Protein AF-A0A699WSE6-F1 (afdb_monomer)

Radius of gyration: 18.87 Å; Cα contacts (8 Å, |Δi|>4): 176; chains: 1; bounding box: 48×26×56 Å

Secondary structure (DSSP, 8-state):
--SEEEEEEEE-STT-EEEEEEEEPPPHHHHHHHHHHHHHHGGG--HHHHHHHHHHHHHHTPEETTTEES-HHHHHHHHHHHHTSHHHHHHHHHHHGGG---HHHHHHHHHHHHHHHHHHT--HHHHHHHH--

pLDDT: mean 89.74, std 9.39, range [42.44, 98.31]

Sequence (133 aa):
MPVVEVVETVDYGHGNTRTYTSYLYLQEANVAVAKGLVWTVAPLADDEVRHHLAELAVKCYRKIPGQGPIAVALGNACLLALSQNGLPGVAALARVRPKIKQTNTQELIAGYITSASQALGVNPAEIEDMAMP

Structure (mmCIF, N/CA/C/O backbone):
data_AF-A0A699WSE6-F1
#
_entry.id   AF-A0A699WSE6-F1
#
loop_
_atom_site.group_PDB
_atom_site.id
_atom_site.type_symbol
_atom_site.label_atom_id
_atom_site.label_alt_id
_atom_site.label_comp_id
_atom_site.label_asym_id
_atom_site.label_entity_id
_atom_site.label_seq_id
_atom_site.pdbx_PDB_ins_code
_atom_site.Cartn_x
_atom_site.Cartn_y
_atom_site.Cartn_z
_atom_site.occupancy
_atom_site.B_iso_or_equiv
_atom_site.auth_seq_id
_atom_site.auth_comp_id
_atom_site.auth_asym_id
_atom_site.auth_atom_id
_atom_site.pdbx_PDB_model_num
ATOM 1 N N . MET A 1 1 ? 12.774 -2.835 -11.619 1.00 42.44 1 MET A N 1
ATOM 2 C CA . MET A 1 1 ? 12.421 -4.157 -12.140 1.00 42.44 1 MET A CA 1
ATOM 3 C C . MET A 1 1 ? 10.950 -4.179 -12.564 1.00 42.44 1 MET A C 1
ATOM 5 O O . MET A 1 1 ? 10.100 -3.868 -11.732 1.00 42.44 1 MET A O 1
ATOM 9 N N . PRO A 1 2 ? 10.660 -4.519 -13.826 1.00 50.09 2 PRO A N 1
ATOM 10 C CA . PRO A 1 2 ? 9.401 -5.160 -14.246 1.00 50.09 2 PRO A CA 1
ATOM 11 C C . PRO A 1 2 ? 9.171 -6.427 -13.391 1.00 50.09 2 PRO A C 1
ATOM 13 O O . PRO A 1 2 ? 10.033 -6.771 -12.584 1.00 50.09 2 PRO A O 1
ATOM 16 N N . VAL A 1 3 ? 8.049 -7.143 -13.513 1.00 64.06 3 VAL A N 1
ATOM 17 C CA . VAL A 1 3 ? 7.878 -8.389 -12.728 1.00 64.06 3 VAL A CA 1
ATOM 18 C C . VAL A 1 3 ? 9.052 -9.346 -12.986 1.00 64.06 3 VAL A C 1
ATOM 20 O O . VAL A 1 3 ? 9.530 -9.984 -12.051 1.00 64.06 3 VAL A O 1
ATOM 23 N N . VAL A 1 4 ? 9.578 -9.351 -14.219 1.00 74.69 4 VAL A N 1
ATOM 24 C CA . VAL A 1 4 ? 10.805 -10.059 -14.611 1.00 74.69 4 VAL A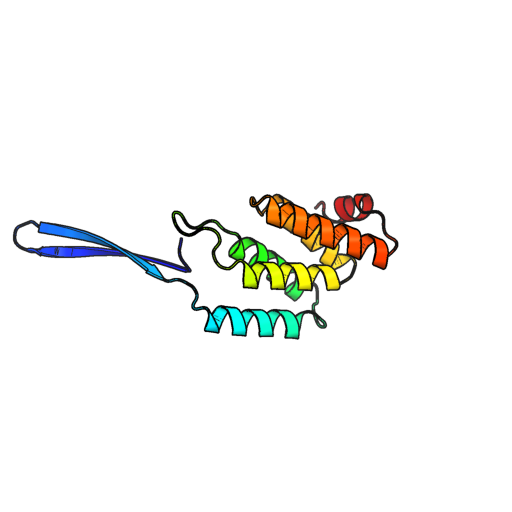 CA 1
ATOM 25 C C . VAL A 1 4 ? 11.622 -9.198 -15.579 1.00 74.69 4 VAL A C 1
ATOM 27 O O . VAL A 1 4 ? 11.086 -8.728 -16.585 1.00 74.69 4 VAL A O 1
ATOM 30 N N . GLU A 1 5 ? 12.896 -8.962 -15.254 1.00 78.88 5 GLU A N 1
ATOM 31 C CA . GLU A 1 5 ? 13.891 -8.316 -16.123 1.00 78.88 5 GLU A CA 1
ATOM 32 C C . GLU A 1 5 ? 14.811 -9.403 -16.664 1.00 78.88 5 GLU A C 1
ATOM 34 O O . GLU A 1 5 ? 15.437 -10.112 -15.875 1.00 78.88 5 GLU A O 1
ATOM 39 N N . VAL A 1 6 ? 14.868 -9.559 -17.986 1.00 81.88 6 VAL A N 1
ATOM 40 C CA . VAL A 1 6 ? 15.726 -10.562 -18.627 1.00 81.88 6 VAL A CA 1
ATOM 41 C C . VAL A 1 6 ? 16.726 -9.839 -19.513 1.00 81.88 6 VAL A C 1
ATOM 43 O O . VAL A 1 6 ? 16.339 -9.065 -20.393 1.00 81.88 6 VAL A O 1
ATOM 46 N N . VAL A 1 7 ? 18.008 -10.081 -19.246 1.00 84.50 7 VAL A N 1
ATOM 47 C CA . VAL A 1 7 ? 19.125 -9.573 -20.040 1.00 84.50 7 VAL A CA 1
ATOM 48 C C . VAL A 1 7 ? 19.658 -10.726 -20.875 1.00 84.50 7 VAL A C 1
ATOM 50 O O . VAL A 1 7 ? 20.144 -11.713 -20.328 1.00 84.50 7 VAL A O 1
ATOM 53 N N . GLU A 1 8 ? 19.570 -10.595 -22.193 1.00 86.12 8 GLU A N 1
ATOM 54 C CA . GLU A 1 8 ? 20.065 -11.590 -23.140 1.00 86.12 8 GLU A CA 1
ATOM 55 C C . GLU A 1 8 ? 21.138 -10.960 -24.024 1.00 86.12 8 GLU A C 1
ATOM 57 O O . GLU A 1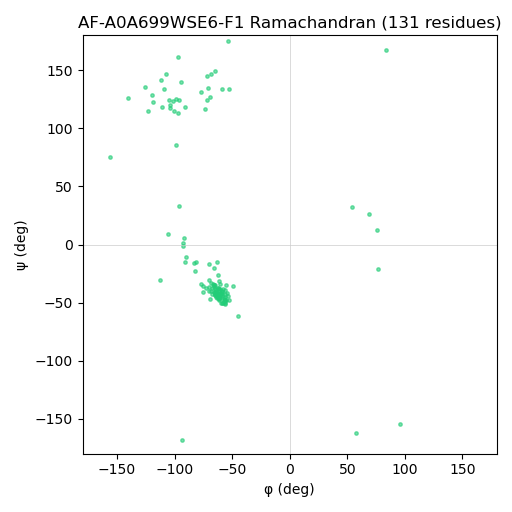 8 ? 20.931 -9.903 -24.624 1.00 86.12 8 GLU A O 1
ATOM 62 N N . THR A 1 9 ? 22.296 -11.611 -24.114 1.00 86.62 9 THR A N 1
ATOM 63 C CA . THR A 1 9 ? 23.346 -11.231 -25.062 1.00 86.62 9 THR A CA 1
ATOM 64 C C . THR A 1 9 ? 23.279 -12.178 -26.246 1.00 86.62 9 THR A C 1
ATOM 66 O O . THR A 1 9 ? 23.518 -13.374 -26.098 1.00 86.62 9 THR A O 1
ATOM 69 N N . VAL A 1 10 ? 22.956 -11.638 -27.417 1.00 84.56 10 VAL A N 1
ATOM 70 C CA . VAL A 1 10 ? 22.892 -12.392 -28.670 1.00 84.56 10 VAL A CA 1
ATOM 71 C C . VAL A 1 10 ? 24.161 -12.108 -29.470 1.00 84.56 10 VAL A C 1
ATOM 73 O O . VAL A 1 10 ? 24.476 -10.947 -29.745 1.00 84.56 10 VAL A O 1
ATOM 76 N N . ASP A 1 11 ? 24.898 -13.162 -29.820 1.00 84.12 11 ASP A N 1
ATOM 77 C CA . ASP A 1 11 ? 26.045 -13.101 -30.729 1.00 84.12 11 ASP A CA 1
ATOM 78 C C . ASP A 1 11 ? 25.569 -13.343 -32.165 1.00 84.12 11 ASP A C 1
ATOM 80 O O . ASP A 1 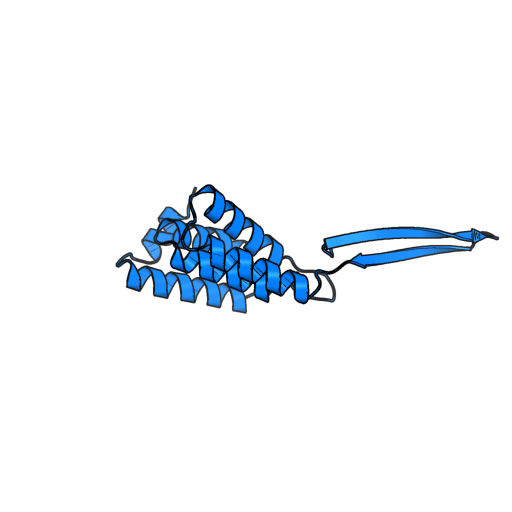11 ? 25.025 -14.402 -32.481 1.00 84.12 11 ASP A O 1
ATOM 84 N N . TYR A 1 12 ? 25.755 -12.348 -33.031 1.00 83.62 12 TYR A N 1
ATOM 85 C CA . TYR A 1 12 ? 25.397 -12.432 -34.447 1.00 83.62 12 TYR A CA 1
ATOM 86 C C . TYR A 1 12 ? 26.561 -12.922 -35.327 1.00 83.62 12 TYR A C 1
ATOM 88 O O . TYR A 1 12 ? 26.436 -12.942 -36.552 1.00 83.62 12 TYR A O 1
ATOM 96 N N . GLY A 1 13 ? 27.687 -13.322 -34.729 1.00 72.94 13 GLY A N 1
ATOM 97 C CA . GLY A 1 13 ? 28.917 -13.678 -35.426 1.00 72.94 13 GLY A CA 1
ATOM 98 C C . GLY A 1 13 ? 29.777 -12.458 -35.775 1.00 72.94 13 GLY A C 1
ATOM 99 O O . GLY A 1 13 ? 29.360 -11.304 -35.666 1.00 72.94 13 GLY A O 1
ATOM 100 N N . HIS A 1 14 ? 31.028 -12.713 -36.177 1.00 76.38 14 HIS A N 1
ATOM 101 C CA . HIS A 1 14 ? 32.027 -11.684 -36.520 1.00 76.38 14 HIS A CA 1
ATOM 102 C C . HIS A 1 14 ? 32.278 -10.627 -35.423 1.00 76.38 14 HIS A C 1
ATOM 104 O O . HIS A 1 14 ? 32.583 -9.475 -35.722 1.00 76.38 14 HIS A O 1
ATOM 110 N N . GLY A 1 15 ? 32.166 -11.015 -34.148 1.00 78.25 15 GLY A N 1
ATOM 111 C CA . GLY A 1 15 ? 32.412 -10.128 -33.004 1.00 78.25 15 GLY A CA 1
ATOM 112 C C . GLY A 1 15 ? 31.291 -9.120 -32.736 1.00 78.25 15 GLY A C 1
ATOM 113 O O . GLY A 1 15 ? 31.486 -8.188 -31.960 1.00 78.25 15 GLY A O 1
ATOM 114 N N . ASN A 1 16 ? 30.127 -9.288 -33.369 1.00 76.44 16 ASN A N 1
ATOM 115 C CA . ASN A 1 16 ? 29.001 -8.378 -33.234 1.00 76.44 16 ASN A CA 1
ATOM 116 C C . ASN A 1 16 ? 27.992 -8.942 -32.222 1.00 76.44 16 ASN A C 1
ATOM 118 O O . ASN A 1 16 ? 27.032 -9.626 -32.580 1.00 76.44 16 ASN A O 1
ATOM 122 N N . THR A 1 17 ? 28.225 -8.671 -30.939 1.00 85.06 17 THR A N 1
ATOM 123 C CA . THR A 1 17 ? 27.300 -9.021 -29.857 1.00 85.06 17 THR A CA 1
ATOM 124 C C . THR A 1 17 ? 26.381 -7.843 -29.545 1.00 85.06 17 THR A C 1
ATOM 126 O O . THR A 1 17 ? 26.803 -6.685 -29.532 1.00 85.06 17 THR A O 1
ATOM 129 N N . ARG A 1 18 ? 25.097 -8.114 -29.291 1.00 85.31 18 ARG A N 1
ATOM 130 C CA . ARG A 1 18 ? 24.158 -7.108 -28.774 1.00 85.31 18 ARG A CA 1
ATOM 131 C C . ARG A 1 18 ? 23.499 -7.611 -27.505 1.00 85.31 18 ARG A C 1
ATOM 133 O O . ARG A 1 18 ? 23.047 -8.751 -27.444 1.00 85.31 18 ARG A O 1
ATOM 140 N N . THR A 1 19 ? 23.420 -6.732 -26.516 1.00 86.44 19 THR A N 1
ATOM 141 C CA . THR A 1 19 ? 22.690 -6.979 -25.275 1.00 86.44 19 THR A CA 1
ATOM 142 C C . THR A 1 19 ? 21.296 -6.379 -25.387 1.00 86.44 19 THR A C 1
ATOM 144 O O . THR A 1 19 ? 21.146 -5.186 -25.654 1.00 86.44 19 THR A O 1
ATOM 147 N N . TYR A 1 20 ? 20.284 -7.211 -25.177 1.00 83.69 20 TYR A N 1
ATOM 148 C CA . TYR A 1 20 ? 18.884 -6.823 -25.124 1.00 83.69 20 TYR A CA 1
ATOM 149 C C . TYR A 1 20 ? 18.385 -6.936 -23.687 1.00 83.69 20 TYR A C 1
ATOM 151 O O . TYR A 1 20 ? 18.614 -7.945 -23.022 1.00 83.69 20 TYR A O 1
ATOM 159 N N . THR A 1 21 ? 17.667 -5.912 -23.227 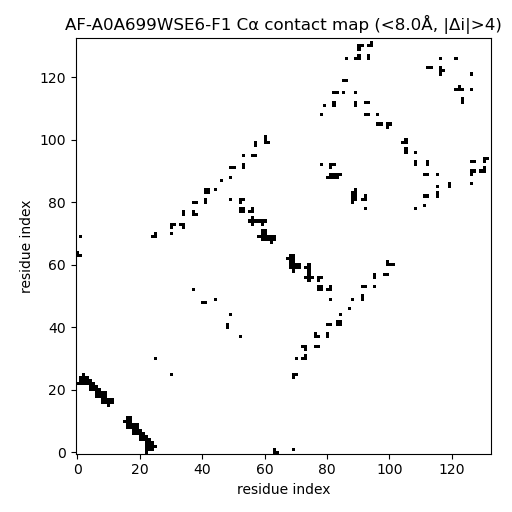1.00 80.56 21 THR A N 1
ATOM 160 C CA . THR A 1 21 ? 16.947 -5.953 -21.951 1.00 80.56 21 THR A CA 1
ATOM 161 C C . THR A 1 21 ? 15.457 -5.961 -22.240 1.00 80.56 21 THR A C 1
ATOM 163 O O . THR A 1 21 ? 14.933 -5.020 -22.841 1.00 80.56 21 THR A O 1
ATOM 166 N N . SER A 1 22 ? 14.772 -7.023 -21.823 1.00 81.12 22 SER A N 1
ATOM 167 C CA . SER A 1 22 ? 13.322 -7.148 -21.953 1.00 81.12 22 SER A CA 1
ATOM 168 C C . SER A 1 22 ? 12.630 -6.994 -20.599 1.00 81.12 22 SER A C 1
ATOM 170 O O . SER A 1 22 ? 13.167 -7.353 -19.546 1.00 81.12 22 SER A O 1
ATOM 172 N N . TYR A 1 23 ? 11.424 -6.423 -20.638 1.00 78.50 23 TYR A N 1
ATOM 173 C CA . TYR A 1 23 ? 10.647 -6.063 -19.460 1.00 78.50 23 TYR A CA 1
ATOM 174 C C . TYR A 1 23 ? 9.273 -6.740 -19.496 1.00 78.50 23 TYR A C 1
ATOM 176 O O . TYR A 1 23 ? 8.455 -6.415 -20.355 1.00 78.50 23 TYR A O 1
ATOM 184 N N . LEU A 1 24 ? 8.993 -7.651 -18.552 1.00 80.38 24 LEU A N 1
ATOM 185 C CA . LEU A 1 24 ? 7.675 -8.286 -18.426 1.00 80.38 24 LEU A CA 1
ATOM 186 C C . LEU A 1 24 ? 6.805 -7.589 -17.370 1.00 80.38 24 LEU A C 1
ATOM 188 O O . LEU A 1 24 ? 7.077 -7.650 -16.167 1.00 80.38 24 LEU A O 1
ATOM 192 N N . TYR A 1 25 ? 5.729 -6.947 -17.816 1.00 82.25 25 TYR A N 1
ATOM 193 C CA . TYR A 1 25 ? 4.793 -6.225 -16.951 1.00 82.25 25 TYR A CA 1
ATOM 194 C C . TYR A 1 25 ? 3.563 -7.060 -16.588 1.00 82.25 25 TYR A C 1
ATOM 196 O O . TYR A 1 25 ? 3.228 -8.039 -17.257 1.00 82.25 25 TYR A O 1
ATOM 204 N N . LEU A 1 26 ? 2.863 -6.647 -15.527 1.00 82.88 26 LEU A N 1
ATOM 205 C CA . LEU A 1 26 ? 1.575 -7.235 -15.176 1.00 82.88 26 LEU A CA 1
ATOM 206 C C . LEU A 1 26 ? 0.521 -6.784 -16.193 1.00 82.88 26 LEU A C 1
ATOM 208 O O . LEU A 1 26 ? 0.325 -5.588 -16.395 1.00 82.88 26 LEU A O 1
ATOM 212 N N . GLN A 1 27 ? -0.162 -7.739 -16.820 1.00 87.38 27 GLN A N 1
ATOM 213 C CA . GLN A 1 27 ? -1.273 -7.439 -17.721 1.00 87.38 27 GLN A CA 1
ATOM 214 C C . GLN A 1 27 ? -2.468 -6.877 -16.944 1.00 87.38 27 GLN A C 1
ATOM 216 O O . GLN A 1 27 ? -2.744 -7.308 -15.822 1.00 87.38 27 GLN A O 1
ATOM 221 N N . GLU A 1 28 ? -3.224 -5.969 -17.560 1.00 88.06 28 GLU A N 1
ATOM 222 C CA . GLU A 1 28 ? -4.389 -5.336 -16.930 1.00 88.06 28 GLU A CA 1
ATOM 223 C C . GLU A 1 28 ? -5.452 -6.350 -16.483 1.00 88.06 28 GLU A C 1
ATOM 225 O O . GLU A 1 28 ? -6.006 -6.219 -15.392 1.00 88.06 28 GLU A O 1
ATOM 230 N N . ALA A 1 29 ? -5.681 -7.409 -17.267 1.00 91.94 29 ALA A N 1
ATOM 231 C CA . ALA A 1 29 ? -6.596 -8.488 -16.893 1.00 91.94 29 ALA A CA 1
ATOM 232 C C . ALA A 1 29 ? -6.174 -9.168 -15.576 1.00 91.94 29 ALA A C 1
ATOM 234 O O . ALA A 1 29 ? -7.002 -9.398 -14.695 1.00 91.94 29 ALA A O 1
ATOM 235 N N . ASN A 1 30 ? -4.873 -9.400 -15.388 1.00 92.00 30 ASN A N 1
ATOM 236 C CA . ASN A 1 30 ? -4.341 -9.997 -14.161 1.00 92.00 30 ASN A CA 1
ATOM 237 C C . ASN A 1 30 ? -4.437 -9.025 -12.978 1.00 92.00 30 ASN A C 1
ATOM 239 O O . ASN A 1 30 ? -4.738 -9.448 -11.864 1.00 92.00 30 ASN A O 1
ATOM 243 N N . VAL A 1 31 ? -4.240 -7.721 -13.214 1.00 93.19 31 VAL A N 1
ATOM 244 C CA . VAL A 1 31 ? -4.484 -6.677 -12.202 1.00 93.19 31 VAL A CA 1
ATOM 245 C C . VAL A 1 31 ? -5.946 -6.712 -11.749 1.00 93.19 31 VAL A C 1
ATOM 247 O O . VAL A 1 31 ? -6.214 -6.645 -10.550 1.00 93.19 31 VAL A O 1
ATOM 250 N N . ALA A 1 32 ? -6.895 -6.835 -12.680 1.00 94.62 32 ALA A N 1
ATOM 251 C CA . ALA A 1 32 ? -8.320 -6.891 -12.366 1.00 94.62 32 ALA A CA 1
ATOM 252 C C . ALA A 1 32 ? -8.679 -8.124 -11.523 1.00 94.62 32 ALA A C 1
ATOM 254 O O . ALA A 1 32 ? -9.342 -7.984 -10.494 1.00 94.62 32 ALA A O 1
ATOM 255 N N . VAL A 1 33 ? -8.178 -9.306 -11.900 1.00 96.38 33 VAL A N 1
ATOM 256 C CA . VAL A 1 33 ? -8.371 -10.546 -11.130 1.00 96.38 33 VAL A CA 1
ATOM 257 C C . VAL A 1 33 ? -7.762 -10.422 -9.731 1.00 96.38 33 VAL A C 1
ATOM 259 O O . VAL A 1 33 ? -8.436 -10.705 -8.743 1.00 96.38 33 VAL A O 1
ATOM 262 N N . ALA A 1 34 ? -6.527 -9.925 -9.619 1.00 95.62 34 ALA A N 1
ATOM 263 C CA . ALA A 1 34 ? -5.860 -9.741 -8.331 1.00 95.62 34 ALA A CA 1
ATOM 264 C C . ALA A 1 34 ? -6.613 -8.764 -7.413 1.00 95.62 34 ALA A C 1
ATOM 266 O O . ALA A 1 34 ? -6.738 -9.019 -6.217 1.00 95.62 34 ALA A O 1
ATOM 267 N N . LYS A 1 35 ? -7.173 -7.675 -7.957 1.00 97.00 35 LYS A N 1
ATOM 268 C CA . LYS A 1 35 ? -8.040 -6.766 -7.188 1.00 97.00 35 LYS A CA 1
ATOM 269 C C . LYS A 1 35 ? -9.291 -7.477 -6.674 1.00 97.00 35 LYS A C 1
ATOM 271 O O . LYS A 1 35 ? -9.653 -7.288 -5.518 1.00 97.00 35 LYS A O 1
ATOM 276 N N . GLY A 1 36 ? -9.922 -8.295 -7.518 1.00 97.00 36 GLY A N 1
ATOM 277 C CA . GLY A 1 36 ? -11.063 -9.121 -7.125 1.00 97.00 36 GLY A CA 1
ATOM 278 C C . GLY A 1 36 ? -10.729 -10.036 -5.947 1.00 97.00 36 GLY A C 1
ATOM 279 O O . GLY A 1 36 ? -11.477 -10.074 -4.972 1.00 97.00 36 GLY A O 1
ATOM 280 N N . LEU A 1 37 ? -9.569 -10.700 -5.986 1.00 96.50 37 LEU A N 1
ATOM 281 C CA . LEU A 1 37 ? -9.085 -11.539 -4.885 1.00 96.50 37 LEU A CA 1
ATOM 282 C C . LEU A 1 37 ? -8.848 -10.735 -3.602 1.00 96.50 37 LEU A C 1
ATOM 284 O O . LEU A 1 37 ? -9.308 -11.147 -2.540 1.00 96.50 37 LEU A O 1
ATOM 288 N N . VAL A 1 38 ? -8.199 -9.570 -3.702 1.00 97.75 38 VAL A N 1
ATOM 289 C CA . VAL A 1 38 ? -7.977 -8.666 -2.560 1.00 97.75 38 VAL A CA 1
ATOM 290 C C . VAL A 1 38 ? -9.301 -8.282 -1.902 1.00 97.75 38 VAL A C 1
ATOM 292 O O . VAL A 1 38 ? -9.431 -8.393 -0.689 1.00 97.75 38 VAL A O 1
ATOM 295 N N . TRP A 1 39 ? -10.305 -7.874 -2.677 1.00 96.25 39 TRP A N 1
ATOM 296 C CA . TRP A 1 39 ? -11.609 -7.504 -2.120 1.00 96.25 39 TRP A CA 1
ATOM 297 C C . TRP A 1 39 ? -12.401 -8.689 -1.578 1.00 96.25 39 TRP A C 1
ATOM 299 O O . TRP A 1 39 ? -13.152 -8.523 -0.625 1.00 96.25 39 TRP A O 1
ATOM 309 N N . THR A 1 40 ? -12.217 -9.877 -2.150 1.00 96.69 40 THR A N 1
ATOM 310 C CA . THR A 1 40 ? -12.881 -11.096 -1.672 1.00 96.69 40 THR A CA 1
ATOM 311 C C . THR A 1 40 ? -12.317 -11.538 -0.324 1.00 96.69 40 THR A C 1
ATOM 313 O O . THR A 1 40 ? -13.077 -11.941 0.552 1.00 96.69 40 THR A O 1
ATOM 316 N N . VAL A 1 41 ? -10.996 -11.443 -0.133 1.00 95.31 41 VAL A N 1
ATOM 317 C CA . VAL A 1 41 ? -10.342 -11.852 1.120 1.00 95.31 41 VAL A CA 1
ATOM 318 C C . VAL A 1 41 ? -10.412 -10.774 2.206 1.00 95.31 41 VAL A C 1
ATOM 320 O O . VAL A 1 41 ? -10.342 -11.095 3.387 1.00 95.31 41 VAL A O 1
ATOM 323 N N . ALA A 1 42 ? -10.583 -9.500 1.834 1.00 94.62 42 ALA A N 1
ATOM 324 C CA . ALA A 1 42 ? -10.531 -8.375 2.768 1.00 94.62 42 ALA A CA 1
ATOM 325 C C . ALA A 1 42 ? -11.479 -8.486 3.981 1.00 94.62 42 ALA A C 1
ATOM 327 O O . ALA A 1 42 ? -11.015 -8.180 5.077 1.00 94.62 42 ALA A O 1
ATOM 328 N N . PRO A 1 43 ? -12.748 -8.933 3.859 1.00 95.19 43 PRO A N 1
ATOM 329 C CA . PRO A 1 43 ? -13.639 -9.094 5.014 1.00 95.19 43 PRO A CA 1
ATOM 330 C C . PRO A 1 43 ? -13.256 -10.246 5.953 1.00 95.19 43 PRO A C 1
ATOM 332 O O . PRO A 1 43 ? -13.749 -10.309 7.074 1.00 95.19 43 PRO A O 1
ATOM 335 N N . LEU A 1 44 ? -12.419 -11.174 5.483 1.00 94.50 44 LEU A N 1
ATOM 336 C CA . LEU A 1 44 ? -12.004 -12.383 6.196 1.00 94.50 44 LEU A CA 1
ATOM 337 C C . LEU A 1 44 ? -10.563 -12.283 6.708 1.00 94.50 44 LEU A C 1
ATOM 339 O O . LEU A 1 44 ? -9.995 -13.293 7.117 1.00 94.50 44 LEU A O 1
ATOM 343 N N . ALA A 1 45 ? -9.942 -11.104 6.635 1.00 95.00 45 ALA A N 1
ATOM 344 C CA . ALA A 1 45 ? -8.520 -10.999 6.898 1.00 95.00 45 ALA A CA 1
ATOM 345 C C . ALA A 1 45 ? -8.207 -11.236 8.381 1.00 95.00 45 ALA A C 1
ATOM 347 O O . ALA A 1 45 ? -8.717 -10.564 9.281 1.00 95.00 45 ALA A O 1
ATOM 348 N N . ASP A 1 46 ? -7.294 -12.162 8.620 1.00 96.19 46 ASP A N 1
ATOM 349 C CA . ASP A 1 46 ? -6.565 -12.324 9.866 1.00 96.19 46 ASP A CA 1
ATOM 350 C C . ASP A 1 46 ? -5.230 -11.556 9.798 1.00 96.19 46 ASP A C 1
ATOM 352 O O . ASP A 1 46 ? -5.016 -10.702 8.927 1.00 96.19 46 ASP A O 1
ATOM 356 N N . ASP A 1 47 ? -4.339 -11.798 10.760 1.00 95.56 47 ASP A N 1
ATOM 357 C CA . ASP A 1 47 ? -3.042 -11.122 10.807 1.00 95.56 47 ASP A CA 1
ATOM 358 C C . ASP A 1 47 ? -2.151 -11.479 9.613 1.00 95.56 47 ASP A C 1
ATOM 360 O O . ASP A 1 47 ? -1.438 -10.610 9.105 1.00 95.56 47 ASP A O 1
ATOM 364 N N . GLU A 1 48 ? -2.228 -12.716 9.122 1.00 96.38 48 GLU A N 1
ATOM 365 C CA . GLU A 1 48 ? -1.448 -13.190 7.979 1.00 96.38 48 GLU A CA 1
ATOM 366 C C . GLU A 1 48 ? -1.919 -12.520 6.683 1.00 96.38 48 GLU A C 1
ATOM 368 O O . GLU A 1 48 ? -1.118 -11.951 5.934 1.00 96.38 48 GLU A O 1
ATOM 373 N N . VAL A 1 49 ? -3.233 -12.470 6.453 1.00 96.75 49 VAL A N 1
ATOM 374 C CA . VAL A 1 49 ? -3.806 -11.770 5.299 1.00 96.75 49 VAL A CA 1
ATOM 375 C C . VAL A 1 49 ? -3.481 -10.277 5.359 1.00 96.75 49 VAL A C 1
ATOM 377 O O . VAL A 1 49 ? -3.044 -9.709 4.355 1.00 96.75 49 VAL A O 1
ATOM 380 N N . ARG A 1 50 ? -3.624 -9.620 6.519 1.00 96.81 50 ARG A N 1
ATOM 381 C CA . ARG A 1 50 ? -3.242 -8.203 6.681 1.00 96.81 50 ARG A CA 1
ATOM 382 C C . ARG A 1 50 ? -1.765 -7.974 6.375 1.00 96.81 50 ARG A C 1
ATOM 384 O O . ARG A 1 50 ? -1.426 -7.000 5.698 1.00 96.81 50 ARG A O 1
ATOM 391 N N . HIS A 1 51 ? -0.892 -8.861 6.847 1.00 96.31 51 HIS A N 1
ATOM 392 C CA . HIS A 1 51 ? 0.535 -8.800 6.562 1.00 96.31 51 HIS A CA 1
ATOM 393 C C . HIS A 1 51 ? 0.800 -8.874 5.052 1.00 96.31 51 HIS A C 1
ATOM 395 O O . HIS A 1 51 ? 1.458 -7.990 4.497 1.00 96.31 51 HIS A O 1
ATOM 401 N N . HIS A 1 52 ? 0.213 -9.849 4.358 1.00 97.12 52 HIS A N 1
ATOM 402 C CA . HIS A 1 52 ? 0.384 -9.997 2.914 1.00 97.12 52 HIS A CA 1
ATOM 403 C C . HIS A 1 52 ? -0.222 -8.849 2.102 1.00 97.12 52 HIS A C 1
ATOM 405 O O . HIS A 1 52 ? 0.388 -8.412 1.124 1.00 97.12 52 HIS A O 1
ATOM 411 N N . LEU A 1 53 ? -1.369 -8.299 2.513 1.00 97.62 53 LEU A N 1
ATOM 412 C CA . LEU A 1 53 ? -1.943 -7.098 1.898 1.00 97.62 53 LEU A CA 1
ATOM 413 C C . LEU A 1 53 ? -1.001 -5.894 2.032 1.00 97.62 53 LEU A C 1
ATOM 415 O O . LEU A 1 53 ? -0.800 -5.156 1.065 1.00 97.62 53 LEU A O 1
ATOM 419 N N . ALA A 1 54 ? -0.383 -5.712 3.202 1.00 97.62 54 ALA A N 1
ATOM 420 C CA . ALA A 1 54 ? 0.587 -4.646 3.437 1.00 97.62 54 ALA A CA 1
ATOM 421 C C . ALA A 1 54 ? 1.847 -4.813 2.570 1.00 97.62 54 ALA A C 1
ATOM 423 O O . ALA A 1 54 ? 2.298 -3.856 1.933 1.00 97.62 54 ALA A O 1
ATOM 424 N N . GLU A 1 55 ? 2.400 -6.024 2.487 1.00 97.44 55 GLU A N 1
ATOM 425 C CA . GLU A 1 55 ? 3.543 -6.310 1.618 1.00 97.44 55 GLU A CA 1
ATOM 426 C C . GLU A 1 55 ? 3.218 -6.108 0.134 1.00 97.44 55 GLU A C 1
ATOM 428 O O . GLU A 1 55 ? 4.013 -5.524 -0.612 1.00 97.44 55 GLU A O 1
ATOM 433 N N . LEU A 1 56 ? 2.048 -6.579 -0.304 1.00 96.44 56 LEU A N 1
ATOM 434 C CA . LEU A 1 56 ? 1.591 -6.441 -1.681 1.00 96.44 56 LEU A CA 1
ATOM 435 C C . LEU A 1 56 ? 1.396 -4.969 -2.051 1.00 96.44 56 LEU A C 1
ATOM 437 O O . LEU A 1 56 ? 1.844 -4.558 -3.124 1.00 96.44 56 LEU A O 1
ATOM 441 N N . ALA A 1 57 ? 0.817 -4.159 -1.159 1.00 97.50 57 ALA A N 1
ATOM 442 C CA . ALA A 1 57 ? 0.687 -2.719 -1.359 1.00 97.50 57 ALA A CA 1
ATOM 443 C C . ALA A 1 57 ? 2.057 -2.074 -1.619 1.00 97.50 57 ALA A C 1
ATOM 445 O O . ALA A 1 57 ? 2.246 -1.413 -2.641 1.00 97.50 57 ALA A O 1
ATOM 446 N N . VAL A 1 58 ? 3.051 -2.333 -0.761 1.00 96.75 58 VAL A N 1
ATOM 447 C CA . VAL A 1 58 ? 4.413 -1.791 -0.927 1.00 96.75 58 VAL A CA 1
ATOM 448 C C . VAL A 1 58 ? 5.039 -2.237 -2.253 1.00 96.75 58 VAL A C 1
ATOM 450 O O . VAL A 1 58 ? 5.643 -1.423 -2.955 1.00 96.75 58 VAL A O 1
ATOM 453 N N . LYS A 1 59 ? 4.868 -3.509 -2.641 1.00 93.75 59 LYS A N 1
ATOM 454 C CA . LYS A 1 59 ? 5.346 -4.023 -3.936 1.00 93.75 59 LYS A CA 1
ATOM 455 C C . LYS A 1 59 ? 4.696 -3.273 -5.105 1.00 93.75 59 LYS A C 1
ATOM 457 O O . LYS A 1 59 ? 5.411 -2.857 -6.014 1.00 93.75 59 LYS A O 1
ATOM 462 N N . CYS A 1 60 ? 3.387 -3.025 -5.057 1.00 94.50 60 CYS A N 1
ATOM 463 C CA . CYS A 1 60 ? 2.647 -2.327 -6.114 1.00 94.50 60 CYS A CA 1
ATOM 464 C C . CYS A 1 60 ? 3.127 -0.886 -6.354 1.00 94.50 60 CYS A C 1
ATOM 466 O O . CYS A 1 60 ? 3.090 -0.418 -7.494 1.00 94.50 60 CYS A O 1
ATOM 468 N N . TYR A 1 61 ? 3.607 -0.195 -5.313 1.00 94.69 61 TYR A N 1
ATOM 469 C CA . TYR A 1 61 ? 4.123 1.177 -5.423 1.00 94.69 61 TYR A CA 1
ATOM 470 C C . TYR A 1 61 ? 5.626 1.282 -5.667 1.00 94.69 61 TYR A C 1
ATOM 472 O O . TYR A 1 61 ? 6.161 2.390 -5.784 1.00 94.69 61 TYR A O 1
ATOM 480 N N . ARG A 1 62 ? 6.334 0.158 -5.791 1.00 90.06 62 ARG A N 1
ATOM 481 C CA . ARG A 1 62 ? 7.742 0.187 -6.184 1.00 90.06 62 ARG A CA 1
ATOM 482 C C . ARG A 1 62 ? 7.876 0.866 -7.552 1.00 90.06 62 ARG A C 1
ATOM 484 O O . ARG A 1 62 ? 7.127 0.578 -8.479 1.00 90.06 62 ARG A O 1
ATOM 491 N N . LYS A 1 63 ? 8.831 1.788 -7.680 1.00 86.88 63 LYS A N 1
ATOM 492 C CA . LYS A 1 63 ? 9.056 2.539 -8.921 1.00 86.88 63 LYS A CA 1
ATOM 493 C C . LYS A 1 63 ? 9.788 1.679 -9.958 1.00 86.88 63 LYS A C 1
ATOM 495 O O . LYS A 1 63 ? 10.841 1.115 -9.663 1.00 86.88 63 LYS A O 1
ATOM 500 N N . ILE A 1 64 ? 9.267 1.653 -11.179 1.00 81.00 64 ILE A N 1
ATOM 501 C CA . ILE A 1 64 ? 9.936 1.177 -12.388 1.00 81.00 64 ILE A CA 1
ATOM 502 C C . ILE A 1 64 ? 10.478 2.407 -13.145 1.00 81.00 64 ILE A C 1
ATOM 504 O O . ILE A 1 64 ? 9.708 3.335 -13.422 1.00 81.00 64 ILE A O 1
ATOM 508 N N . PRO A 1 65 ? 11.785 2.461 -13.471 1.00 79.00 65 PRO A N 1
ATOM 509 C CA . PRO A 1 65 ? 12.347 3.509 -14.325 1.00 79.00 65 PRO A CA 1
ATOM 510 C C . PRO A 1 65 ? 11.573 3.638 -15.646 1.00 79.00 65 PRO A C 1
ATOM 512 O O . PRO A 1 65 ? 11.241 2.632 -16.262 1.00 79.00 65 PRO A O 1
ATOM 515 N N . GLY A 1 66 ? 11.238 4.865 -16.051 1.00 80.56 66 GLY A N 1
ATOM 516 C CA . GLY A 1 66 ? 10.507 5.146 -17.297 1.00 80.56 66 GLY A CA 1
ATOM 517 C C . GLY A 1 66 ? 8.996 4.860 -17.287 1.00 80.56 66 GLY A C 1
ATOM 518 O O . GLY A 1 66 ? 8.288 5.475 -18.070 1.00 80.56 66 GLY A O 1
ATOM 519 N N . GLN A 1 67 ? 8.490 4.009 -16.384 1.00 81.31 67 GLN A N 1
ATOM 520 C CA . GLN A 1 67 ? 7.075 3.588 -16.368 1.00 81.31 67 GLN A CA 1
ATOM 521 C C . GLN A 1 67 ? 6.284 4.101 -15.150 1.00 81.31 67 GLN A C 1
ATOM 523 O O . GLN A 1 67 ? 5.084 4.337 -15.243 1.00 81.31 67 GLN A O 1
ATOM 528 N N . GLY A 1 68 ? 6.934 4.283 -13.994 1.00 86.12 68 GLY A N 1
ATOM 529 C CA . GLY A 1 68 ? 6.249 4.629 -12.742 1.00 86.12 68 GLY A CA 1
ATOM 530 C C . GLY A 1 68 ? 5.956 3.404 -11.859 1.00 86.12 68 GLY A C 1
ATOM 531 O O . GLY A 1 68 ? 6.727 2.448 -11.888 1.00 86.12 68 GLY A O 1
ATOM 532 N N . PRO A 1 69 ? 4.937 3.436 -10.983 1.00 90.19 69 PRO A N 1
ATOM 533 C CA . PRO A 1 69 ? 4.644 2.334 -10.059 1.00 90.19 69 PRO A CA 1
ATOM 534 C C . PRO A 1 69 ? 4.221 1.040 -10.777 1.00 90.19 69 PRO A C 1
ATOM 536 O O . PRO A 1 69 ? 3.582 1.110 -11.822 1.00 90.19 69 PRO A O 1
ATOM 539 N N . ILE A 1 70 ? 4.517 -0.129 -10.193 1.00 89.56 70 ILE A N 1
ATOM 540 C CA . ILE A 1 70 ? 4.211 -1.446 -10.792 1.00 89.56 70 ILE A CA 1
ATOM 541 C C . ILE A 1 70 ? 2.715 -1.619 -11.089 1.00 89.56 70 ILE A C 1
ATOM 543 O O . ILE A 1 70 ? 2.355 -2.043 -12.184 1.00 89.56 70 ILE A O 1
ATOM 547 N N . ALA A 1 71 ? 1.847 -1.350 -10.110 1.00 92.44 71 ALA A N 1
ATOM 548 C CA . ALA A 1 71 ? 0.415 -1.625 -10.231 1.00 92.44 71 ALA A CA 1
ATOM 549 C C . ALA A 1 71 ? -0.413 -0.736 -9.291 1.00 92.44 71 ALA A C 1
ATOM 551 O O . ALA A 1 71 ? -0.920 -1.192 -8.267 1.00 92.44 71 ALA A O 1
ATOM 552 N N . VAL A 1 72 ? -0.579 0.545 -9.641 1.00 94.31 72 VAL A N 1
ATOM 553 C CA . VAL A 1 72 ? -1.289 1.535 -8.800 1.00 94.31 72 VAL A CA 1
ATOM 554 C C . VAL A 1 72 ? -2.694 1.066 -8.413 1.00 94.31 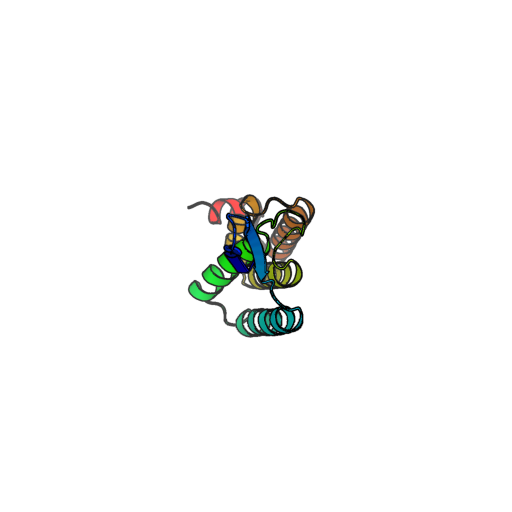72 VAL A C 1
ATOM 556 O O . VAL A 1 72 ? -3.078 1.162 -7.252 1.00 94.31 72 VAL A O 1
ATOM 559 N N . ALA A 1 73 ? -3.456 0.516 -9.362 1.00 94.88 73 ALA A N 1
ATOM 560 C CA . ALA A 1 73 ? -4.829 0.080 -9.113 1.00 94.88 73 ALA A CA 1
ATOM 561 C C . ALA A 1 73 ? -4.922 -1.095 -8.121 1.00 94.88 73 ALA A C 1
ATOM 563 O O . ALA A 1 73 ? -5.869 -1.151 -7.336 1.00 94.88 73 ALA A O 1
ATOM 564 N N . LEU A 1 74 ? -3.950 -2.014 -8.142 1.00 96.81 74 LEU A N 1
ATOM 565 C CA . LEU A 1 74 ? -3.869 -3.122 -7.186 1.00 96.81 74 LEU A CA 1
ATOM 566 C C . LEU A 1 74 ? -3.383 -2.637 -5.817 1.00 96.81 74 LEU A C 1
ATOM 568 O O . LEU A 1 74 ? -3.949 -3.021 -4.796 1.00 96.81 74 LEU A O 1
ATOM 572 N N . GLY A 1 75 ? -2.398 -1.735 -5.798 1.00 97.06 75 GLY A N 1
ATOM 573 C CA . GLY A 1 75 ? -1.934 -1.076 -4.578 1.00 97.06 75 GLY A CA 1
ATOM 574 C C . GLY A 1 75 ? -3.073 -0.358 -3.856 1.00 97.06 75 GLY A C 1
ATOM 575 O O . GLY A 1 75 ? -3.315 -0.632 -2.684 1.00 97.06 75 GLY A O 1
ATOM 576 N N . ASN A 1 76 ? -3.847 0.462 -4.575 1.00 97.94 76 ASN A N 1
ATOM 577 C CA . ASN A 1 76 ? -5.025 1.149 -4.036 1.00 97.94 76 ASN A CA 1
ATOM 578 C C . ASN A 1 76 ? -6.045 0.163 -3.440 1.00 97.94 76 ASN A C 1
ATOM 580 O O . ASN A 1 76 ? -6.630 0.453 -2.398 1.00 97.94 76 ASN A O 1
ATOM 584 N N . ALA A 1 77 ? -6.256 -0.995 -4.077 1.00 98.12 77 ALA A N 1
ATOM 585 C CA . ALA A 1 77 ? -7.174 -2.014 -3.569 1.00 98.12 77 ALA A CA 1
ATOM 586 C C . ALA A 1 77 ? -6.691 -2.608 -2.237 1.00 98.12 77 ALA A C 1
ATOM 588 O O . ALA A 1 77 ? -7.494 -2.763 -1.321 1.00 98.12 77 ALA A O 1
ATOM 589 N N . CYS A 1 78 ? -5.386 -2.869 -2.100 1.00 98.31 78 CYS A N 1
ATOM 590 C CA . CYS A 1 78 ? -4.791 -3.343 -0.847 1.00 98.31 78 CYS A CA 1
ATOM 591 C C . CYS A 1 78 ? -4.909 -2.292 0.265 1.00 98.31 78 CYS A C 1
ATOM 593 O O . CYS A 1 78 ? -5.268 -2.624 1.391 1.00 98.31 78 CYS A O 1
ATOM 595 N N . LEU A 1 79 ? -4.643 -1.019 -0.052 1.00 98.19 79 LEU A N 1
ATOM 596 C CA . LEU A 1 79 ? -4.761 0.076 0.916 1.00 98.19 79 LEU A CA 1
ATOM 597 C C . LEU A 1 79 ? -6.207 0.244 1.404 1.00 98.19 79 LEU A C 1
ATOM 599 O O . LEU A 1 79 ? -6.442 0.367 2.604 1.00 98.19 79 LEU A O 1
ATOM 603 N N . LEU A 1 80 ? -7.176 0.195 0.485 1.00 98.00 80 LEU A N 1
ATOM 604 C CA . LEU A 1 80 ? -8.593 0.242 0.837 1.00 98.00 80 LEU A CA 1
ATOM 605 C C . LEU A 1 80 ? -8.986 -0.953 1.716 1.00 98.00 80 LEU A C 1
ATOM 607 O O . LEU A 1 80 ? -9.616 -0.756 2.751 1.00 98.00 80 LEU A O 1
ATOM 611 N N . ALA A 1 81 ? -8.563 -2.168 1.355 1.00 97.81 81 ALA A N 1
ATOM 612 C CA . ALA A 1 81 ? -8.828 -3.364 2.148 1.00 97.81 81 ALA A CA 1
ATOM 613 C C . ALA A 1 81 ? -8.299 -3.222 3.584 1.00 97.81 81 ALA A C 1
ATOM 615 O O . ALA A 1 81 ? -9.043 -3.450 4.535 1.00 97.81 81 ALA A O 1
ATOM 616 N N . LEU A 1 82 ? -7.053 -2.772 3.764 1.00 97.44 82 LEU A N 1
ATOM 617 C CA . LEU A 1 82 ? -6.483 -2.552 5.097 1.00 97.44 82 LEU A CA 1
ATOM 618 C C . LEU A 1 82 ? -7.253 -1.487 5.895 1.00 97.44 82 LEU A C 1
ATOM 620 O O . LEU A 1 82 ? -7.463 -1.671 7.090 1.00 97.44 82 LEU A O 1
ATOM 624 N N . SER A 1 83 ? -7.736 -0.417 5.251 1.00 96.62 83 SER A N 1
ATOM 625 C CA . SER A 1 83 ? -8.523 0.629 5.933 1.00 96.62 83 SER A CA 1
ATOM 626 C C . SER A 1 83 ? -9.841 0.120 6.523 1.00 96.62 83 SER A C 1
ATOM 628 O O . SER A 1 83 ? -10.337 0.668 7.501 1.00 96.62 83 SER A O 1
ATOM 630 N N . GLN A 1 84 ? -10.395 -0.947 5.943 1.00 95.69 84 GLN A N 1
ATOM 631 C CA . GLN A 1 84 ? -11.674 -1.539 6.338 1.00 95.69 84 GLN A CA 1
ATOM 632 C C . GLN A 1 84 ? -11.510 -2.665 7.371 1.00 95.69 84 GLN A C 1
ATOM 634 O O . GLN A 1 84 ? -12.496 -3.225 7.837 1.00 95.69 84 GLN A O 1
ATOM 639 N N . ASN A 1 85 ? -10.272 -2.988 7.753 1.00 95.25 85 ASN A N 1
ATOM 640 C CA . ASN A 1 85 ? -9.924 -4.134 8.595 1.00 95.25 85 ASN A CA 1
ATOM 641 C C . ASN A 1 85 ? -9.766 -3.785 10.084 1.00 95.25 85 ASN A C 1
ATOM 643 O O . ASN A 1 85 ? -8.937 -4.356 10.798 1.00 95.25 85 ASN A O 1
ATOM 647 N N . GLY A 1 86 ? -10.558 -2.814 10.544 1.00 93.12 86 GLY A N 1
ATOM 648 C CA . GLY A 1 86 ? -10.535 -2.325 11.918 1.00 93.12 86 GLY A CA 1
ATOM 649 C C . GLY A 1 86 ? -9.160 -1.808 12.347 1.00 93.12 86 GLY A C 1
ATOM 650 O O . GLY A 1 86 ? -8.282 -1.525 11.530 1.00 93.12 86 GLY A O 1
ATOM 651 N N . LEU A 1 87 ? -8.962 -1.701 13.658 1.00 93.38 87 LEU A N 1
ATOM 652 C CA . LEU A 1 87 ? -7.754 -1.114 14.236 1.00 93.38 87 LEU A CA 1
ATOM 653 C C . LEU A 1 87 ? -6.440 -1.794 13.780 1.00 93.38 87 LEU A C 1
ATOM 655 O O . LEU A 1 87 ? -5.514 -1.071 13.404 1.00 93.38 87 LEU A O 1
ATOM 659 N N . PRO A 1 88 ? -6.338 -3.140 13.693 1.00 93.69 88 PRO A N 1
ATOM 660 C CA . PRO A 1 88 ? -5.130 -3.796 13.183 1.00 93.69 88 PRO A CA 1
ATOM 661 C C . PRO A 1 88 ? -4.815 -3.441 11.723 1.00 93.69 88 PRO A C 1
ATOM 663 O O . PRO A 1 88 ? -3.647 -3.287 11.354 1.00 93.69 88 PRO A O 1
ATOM 66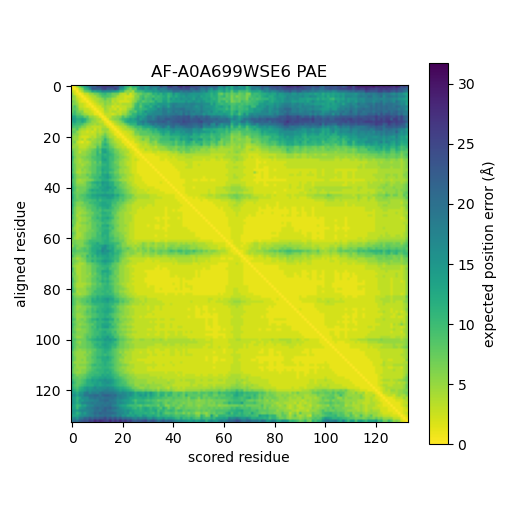6 N N . GLY A 1 89 ? -5.847 -3.295 10.885 1.00 95.62 89 GLY A N 1
ATOM 667 C CA . GLY A 1 89 ? -5.703 -2.900 9.485 1.00 95.62 89 GLY A CA 1
ATOM 668 C C . GLY A 1 89 ? -5.215 -1.459 9.327 1.00 95.62 89 GLY A C 1
ATOM 669 O O . GLY A 1 89 ? -4.296 -1.194 8.549 1.00 95.62 89 GLY A O 1
ATOM 670 N N . VAL A 1 90 ? -5.752 -0.534 10.125 1.00 95.31 90 VAL A N 1
ATOM 671 C CA . VAL A 1 90 ? -5.321 0.873 10.114 1.00 95.31 90 VAL A CA 1
ATOM 672 C C . VAL A 1 90 ? -3.894 1.026 10.655 1.00 95.31 90 VAL A C 1
ATOM 674 O O . VAL A 1 90 ? -3.090 1.744 10.060 1.00 95.31 90 VAL A O 1
ATOM 677 N N . ALA A 1 91 ? -3.519 0.287 11.704 1.00 94.56 91 ALA A N 1
ATOM 678 C CA . ALA A 1 91 ? -2.133 0.246 12.178 1.00 94.56 91 ALA A CA 1
ATOM 679 C C . ALA A 1 91 ? -1.177 -0.290 11.091 1.00 94.56 91 ALA A C 1
ATOM 681 O O . ALA A 1 91 ? -0.076 0.229 10.891 1.00 94.56 91 ALA A O 1
ATOM 682 N N . ALA A 1 92 ? -1.605 -1.293 10.314 1.00 95.69 92 ALA A N 1
ATOM 683 C CA . ALA A 1 92 ? -0.841 -1.768 9.161 1.00 95.69 92 ALA A CA 1
ATOM 684 C C . ALA A 1 92 ? -0.711 -0.700 8.057 1.00 95.69 92 ALA A C 1
ATOM 686 O O . ALA A 1 92 ? 0.370 -0.567 7.479 1.00 95.69 92 ALA A O 1
ATOM 687 N N . LEU A 1 93 ? -1.752 0.101 7.794 1.00 95.44 93 LEU A N 1
ATOM 688 C CA . LEU A 1 93 ? -1.672 1.242 6.871 1.00 95.44 93 LEU A CA 1
ATOM 689 C C . LEU A 1 93 ? -0.652 2.285 7.315 1.00 95.44 93 LEU A C 1
ATOM 691 O O . LEU A 1 93 ? 0.159 2.722 6.496 1.00 95.44 93 LEU A O 1
ATOM 695 N N . ALA A 1 94 ? -0.658 2.650 8.596 1.00 95.06 94 ALA A N 1
ATOM 696 C CA . ALA A 1 94 ? 0.310 3.583 9.160 1.00 95.06 94 ALA A CA 1
ATOM 697 C C . ALA A 1 94 ? 1.753 3.074 8.978 1.00 95.06 94 ALA A C 1
ATOM 699 O O . ALA A 1 94 ? 2.620 3.833 8.546 1.00 95.06 94 ALA A O 1
ATOM 700 N N . ARG A 1 95 ? 1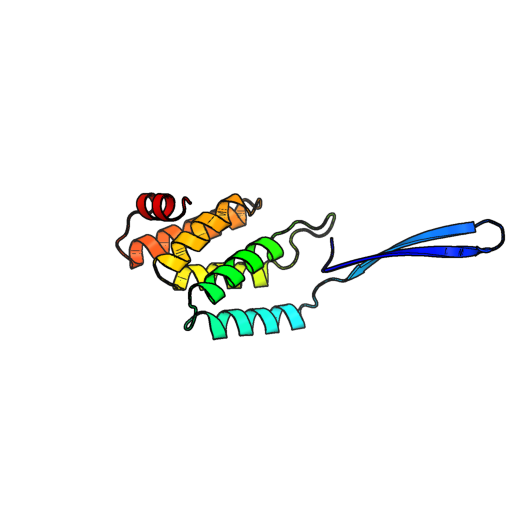.999 1.764 9.148 1.00 94.88 95 ARG A N 1
ATOM 701 C CA . ARG A 1 95 ? 3.303 1.131 8.843 1.00 94.88 95 ARG A CA 1
ATOM 702 C C . ARG A 1 95 ? 3.668 1.125 7.358 1.00 94.88 95 ARG A C 1
ATOM 704 O O . ARG A 1 95 ? 4.850 1.167 7.007 1.00 94.88 95 ARG A O 1
ATOM 711 N N . VAL A 1 96 ? 2.683 0.994 6.471 1.00 96.12 96 VAL A N 1
ATOM 712 C CA . VAL A 1 96 ? 2.892 0.969 5.012 1.00 96.12 96 VAL A CA 1
ATOM 713 C C . VAL A 1 96 ? 3.190 2.363 4.472 1.00 96.12 96 VAL A C 1
ATOM 715 O O . VAL A 1 96 ? 4.022 2.492 3.573 1.00 96.12 96 VAL A O 1
ATOM 718 N N . ARG A 1 97 ? 2.564 3.399 5.040 1.00 96.12 97 ARG A N 1
ATOM 719 C CA . ARG A 1 97 ? 2.689 4.797 4.621 1.00 96.12 97 ARG A CA 1
ATOM 720 C C . ARG A 1 97 ? 4.145 5.216 4.364 1.00 96.12 97 ARG A C 1
ATOM 722 O O . ARG A 1 97 ? 4.459 5.454 3.202 1.00 96.12 97 ARG A O 1
ATOM 729 N N . PRO A 1 98 ? 5.091 5.203 5.320 1.00 95.44 98 PRO A N 1
ATOM 730 C CA . PRO A 1 98 ? 6.457 5.681 5.070 1.00 95.44 98 PRO A CA 1
ATOM 731 C C . PRO A 1 98 ? 7.239 4.870 4.016 1.00 95.44 98 PRO A C 1
ATOM 733 O O . PRO A 1 98 ? 8.261 5.334 3.512 1.00 95.44 98 PRO A O 1
ATOM 736 N N . LYS A 1 99 ? 6.779 3.666 3.645 1.00 95.75 99 LYS A N 1
ATOM 737 C CA . LYS A 1 99 ? 7.430 2.803 2.642 1.00 95.75 99 LYS A CA 1
ATOM 738 C C . LYS A 1 99 ? 7.088 3.197 1.199 1.00 95.75 99 LYS A C 1
ATOM 740 O O . LYS A 1 99 ? 7.763 2.757 0.269 1.00 95.75 99 LYS A O 1
ATOM 745 N N . ILE A 1 100 ? 6.054 4.012 0.996 1.00 95.50 100 ILE A N 1
ATOM 746 C CA . ILE A 1 100 ? 5.559 4.442 -0.316 1.00 95.50 100 ILE A CA 1
ATOM 747 C C . ILE A 1 100 ? 6.001 5.890 -0.554 1.00 95.50 100 ILE A C 1
ATOM 749 O O . ILE A 1 100 ? 5.720 6.764 0.247 1.00 95.50 100 ILE A O 1
ATOM 753 N N . LYS A 1 101 ? 6.697 6.198 -1.651 1.00 92.25 101 LYS A N 1
ATOM 754 C CA . LYS A 1 101 ? 7.290 7.544 -1.835 1.00 92.25 101 LYS A CA 1
ATOM 755 C C . LYS A 1 101 ? 6.378 8.544 -2.548 1.00 92.25 101 LYS A C 1
ATOM 757 O O . LYS A 1 101 ? 6.670 9.732 -2.570 1.00 92.25 101 LYS A O 1
ATOM 762 N N . GLN A 1 102 ? 5.316 8.071 -3.188 1.00 92.81 102 GLN A N 1
ATOM 763 C CA . GLN A 1 102 ? 4.427 8.887 -4.006 1.00 92.81 102 GLN A CA 1
ATOM 764 C C . GLN A 1 102 ? 3.543 9.770 -3.116 1.00 92.81 102 GLN A C 1
ATOM 766 O O . GLN A 1 102 ? 2.710 9.240 -2.383 1.00 92.81 102 GLN A O 1
ATOM 771 N N . THR A 1 103 ? 3.683 11.096 -3.215 1.00 95.00 103 THR A N 1
ATOM 772 C CA . THR A 1 103 ? 2.942 12.081 -2.400 1.00 95.00 103 THR A CA 1
ATOM 773 C C . THR A 1 103 ? 1.432 11.859 -2.440 1.00 95.00 103 THR A C 1
ATOM 775 O O . THR A 1 103 ? 0.798 11.734 -1.401 1.00 95.00 103 THR A O 1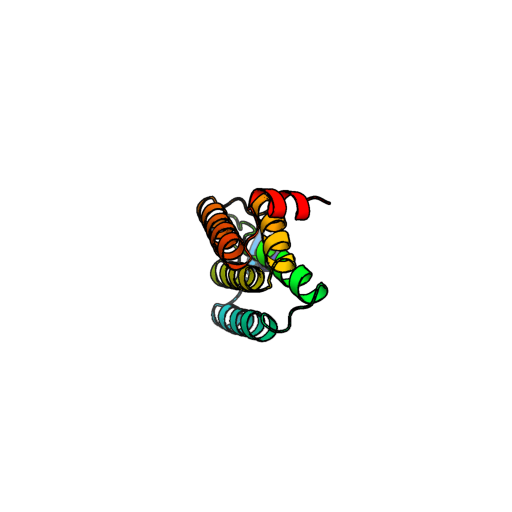
ATOM 778 N N . ASN A 1 104 ? 0.862 11.669 -3.627 1.00 95.38 104 ASN A N 1
ATOM 779 C CA . ASN A 1 104 ? -0.578 11.467 -3.795 1.00 95.38 104 ASN A CA 1
ATOM 780 C C . ASN A 1 104 ? -1.063 10.209 -3.045 1.00 95.38 104 ASN A C 1
ATOM 782 O O . ASN A 1 104 ? -2.171 10.158 -2.521 1.00 95.38 104 ASN A O 1
ATOM 786 N N . THR A 1 105 ? -0.224 9.170 -2.981 1.00 96.88 105 THR A N 1
ATOM 787 C CA . THR A 1 105 ? -0.533 7.946 -2.234 1.00 96.88 105 THR A CA 1
ATOM 788 C C . THR A 1 105 ? -0.338 8.139 -0.730 1.00 96.88 105 THR A C 1
ATOM 790 O O . THR A 1 105 ? -1.106 7.580 0.046 1.00 96.88 105 THR A O 1
ATOM 793 N N . GLN A 1 106 ? 0.632 8.955 -0.304 1.00 97.06 106 GLN A N 1
ATOM 794 C CA . GLN A 1 106 ? 0.766 9.358 1.101 1.00 97.06 106 GLN A CA 1
ATOM 795 C C . GLN A 1 106 ? -0.505 10.033 1.616 1.00 97.06 106 GLN A C 1
ATOM 797 O O . GLN A 1 106 ? -0.981 9.697 2.699 1.00 97.06 106 GLN A O 1
ATOM 802 N N . GLU A 1 107 ? -1.048 10.962 0.830 1.00 97.38 107 GLU A N 1
ATOM 803 C CA . GLU A 1 107 ? -2.286 11.682 1.133 1.00 97.38 107 GLU A CA 1
ATOM 804 C C . GLU A 1 107 ? -3.489 10.739 1.160 1.00 97.38 107 GLU A C 1
ATOM 806 O O . GLU A 1 107 ? -4.284 10.787 2.095 1.00 97.38 107 GLU A O 1
ATOM 811 N N . LEU A 1 108 ? -3.580 9.817 0.195 1.00 97.69 108 LEU A N 1
ATOM 812 C CA . LEU A 1 108 ? -4.625 8.792 0.174 1.00 97.69 108 LEU A CA 1
ATOM 813 C C . LEU A 1 108 ? -4.618 7.942 1.454 1.00 97.69 108 LEU A C 1
ATOM 815 O O . LEU A 1 108 ? -5.664 7.738 2.067 1.00 97.69 108 LEU A O 1
ATOM 819 N N . ILE A 1 109 ? -3.443 7.466 1.878 1.00 97.19 109 ILE A N 1
ATOM 820 C CA . ILE A 1 109 ? -3.310 6.659 3.098 1.00 97.19 109 ILE A CA 1
ATOM 821 C C . ILE A 1 109 ? -3.673 7.486 4.335 1.00 97.19 109 ILE A C 1
ATOM 823 O O . ILE A 1 109 ? -4.378 6.990 5.209 1.00 97.19 109 ILE A O 1
ATOM 827 N N . ALA A 1 110 ? -3.246 8.750 4.401 1.00 95.56 110 ALA A N 1
ATOM 828 C CA . ALA A 1 110 ? -3.610 9.653 5.493 1.00 95.56 110 ALA A CA 1
ATOM 829 C C . ALA A 1 110 ? -5.129 9.894 5.574 1.00 95.56 110 ALA A C 1
ATOM 831 O O . ALA A 1 110 ? -5.692 9.921 6.671 1.00 95.56 110 ALA A O 1
ATOM 832 N N . GLY A 1 111 ? -5.798 10.006 4.422 1.00 96.62 111 GLY A N 1
ATOM 833 C CA . GLY A 1 111 ? -7.254 10.090 4.332 1.00 96.62 111 GLY A CA 1
ATOM 834 C C . GLY A 1 111 ? -7.933 8.843 4.897 1.00 96.62 111 GLY A C 1
ATOM 835 O O . GLY A 1 111 ? -8.807 8.958 5.752 1.00 96.62 111 GLY A O 1
ATOM 836 N N . TYR A 1 112 ? -7.475 7.652 4.502 1.00 96.88 112 TYR A N 1
ATOM 837 C CA . TYR A 1 112 ? -7.995 6.392 5.042 1.00 96.88 112 TYR A CA 1
ATOM 838 C C . TYR A 1 112 ? -7.781 6.244 6.546 1.00 96.88 112 TYR A C 1
ATOM 840 O O . TYR A 1 112 ? -8.705 5.821 7.236 1.00 96.88 112 TYR A O 1
ATOM 848 N N . ILE A 1 113 ? -6.604 6.613 7.061 1.00 94.38 113 ILE A N 1
ATOM 849 C CA . ILE A 1 113 ? -6.339 6.595 8.504 1.00 94.38 113 ILE A CA 1
ATOM 850 C C . ILE A 1 113 ? -7.322 7.527 9.212 1.00 94.38 113 ILE A C 1
ATOM 852 O O . ILE A 1 113 ? -8.027 7.075 10.102 1.00 94.38 113 ILE A O 1
ATOM 856 N N . THR A 1 114 ? -7.463 8.775 8.755 1.00 94.31 114 THR A N 1
ATOM 857 C CA . THR A 1 114 ? -8.404 9.746 9.341 1.00 94.31 114 THR A CA 1
ATOM 858 C C . THR A 1 114 ? -9.844 9.228 9.360 1.00 94.31 114 THR A C 1
ATOM 860 O O . THR A 1 114 ? -10.507 9.284 10.395 1.00 94.31 114 THR A O 1
ATOM 863 N N . SER A 1 115 ? -10.339 8.702 8.236 1.00 94.38 115 SER A N 1
ATOM 864 C CA . SER A 1 115 ? -11.702 8.168 8.151 1.00 94.38 115 SER A CA 1
ATOM 865 C C . SER A 1 115 ? -11.908 6.959 9.063 1.00 94.38 115 SER A C 1
ATOM 867 O O . SER A 1 115 ? -12.942 6.851 9.720 1.00 94.38 115 SER A O 1
ATOM 869 N N . ALA A 1 116 ? -10.925 6.062 9.142 1.00 92.81 116 ALA A N 1
ATOM 870 C CA . ALA A 1 116 ? -11.018 4.887 9.995 1.00 92.81 116 ALA A CA 1
ATOM 871 C C . ALA A 1 116 ? -10.892 5.242 11.487 1.00 92.81 116 ALA A C 1
ATOM 873 O O . ALA A 1 116 ? -11.633 4.697 12.297 1.00 92.81 116 ALA A O 1
ATOM 874 N N . SER A 1 117 ? -10.040 6.205 11.852 1.00 89.50 117 SER A N 1
ATOM 875 C CA . SER A 1 117 ? -9.951 6.776 13.204 1.00 89.50 117 SER A CA 1
ATOM 876 C C . SER A 1 117 ? -11.300 7.313 13.677 1.00 89.50 117 SER A C 1
ATOM 878 O O . SER A 1 117 ? -11.752 6.979 14.770 1.00 89.50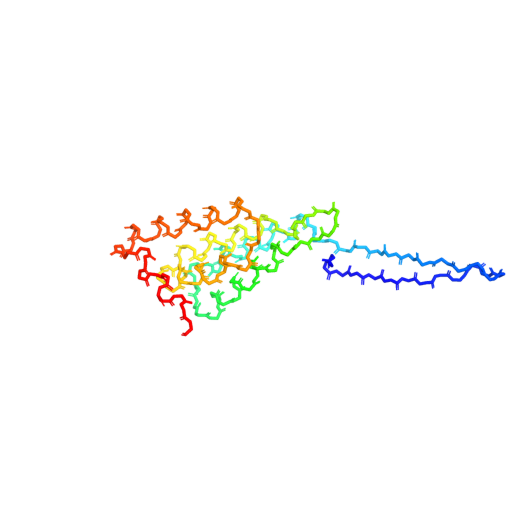 117 SER A O 1
ATOM 880 N N . GLN A 1 118 ? -11.980 8.090 12.826 1.00 92.19 118 GLN A N 1
ATOM 881 C CA . GLN A 1 118 ? -13.315 8.621 13.117 1.00 92.19 118 GLN A CA 1
ATOM 882 C C . GLN A 1 118 ? -14.343 7.503 13.313 1.00 92.19 118 GLN A C 1
ATOM 884 O O . GLN A 1 118 ? -15.140 7.565 14.245 1.00 92.19 118 GLN A O 1
ATOM 889 N N . ALA A 1 119 ? -14.310 6.469 12.467 1.00 91.88 119 ALA A N 1
ATOM 890 C CA . ALA A 1 119 ? -15.224 5.333 12.566 1.00 91.88 119 ALA A CA 1
ATOM 891 C C . ALA A 1 119 ? -14.974 4.464 13.812 1.00 91.88 119 ALA A C 1
ATOM 893 O O . ALA A 1 119 ? -15.915 3.906 14.369 1.00 91.88 119 ALA A O 1
ATOM 894 N N . LEU A 1 120 ? -13.716 4.347 14.246 1.00 90.25 120 LEU A N 1
ATOM 895 C CA . LEU A 1 120 ? -13.308 3.530 15.391 1.00 90.25 120 LEU A CA 1
ATOM 896 C C . LEU A 1 120 ? -13.334 4.295 16.723 1.00 90.25 120 LEU A C 1
ATOM 898 O O . LEU A 1 120 ? -13.211 3.670 17.772 1.00 90.25 120 LEU A O 1
ATOM 902 N N . GLY A 1 121 ? -13.488 5.624 16.700 1.00 90.06 121 GLY A N 1
ATOM 903 C CA . GLY A 1 121 ? -13.434 6.464 17.900 1.00 90.06 121 GLY A CA 1
ATOM 904 C C . GLY A 1 121 ? -12.039 6.542 18.531 1.00 90.06 121 GLY A C 1
ATOM 905 O O . GLY A 1 121 ? -11.931 6.753 19.734 1.00 90.06 121 GLY A O 1
ATOM 906 N N . VAL A 1 122 ? -10.986 6.349 17.730 1.00 86.81 122 VAL A N 1
ATOM 907 C CA . VAL A 1 122 ? -9.579 6.310 18.167 1.00 86.81 122 VAL A CA 1
ATOM 908 C C . VAL A 1 122 ? -8.848 7.529 17.617 1.00 86.81 122 VAL A C 1
ATOM 910 O O . VAL A 1 122 ? -9.087 7.936 16.477 1.00 86.81 122 VAL A O 1
ATOM 913 N N . ASN A 1 123 ? -7.945 8.123 18.396 1.00 84.69 123 ASN A N 1
ATOM 914 C CA . ASN A 1 123 ? -7.152 9.255 17.925 1.00 84.69 123 ASN A CA 1
ATOM 915 C C . ASN A 1 123 ? -6.122 8.783 16.870 1.00 84.69 123 ASN A C 1
ATOM 917 O O . ASN A 1 123 ? -5.445 7.780 17.094 1.00 84.69 123 ASN A O 1
ATOM 921 N N . PRO A 1 124 ? -5.939 9.482 15.731 1.00 76.88 124 PRO A N 1
ATOM 922 C CA . PRO A 1 124 ? -4.877 9.167 14.772 1.00 76.88 124 PRO A CA 1
ATOM 923 C C . PRO A 1 124 ? -3.478 9.011 15.391 1.00 76.88 124 PRO A C 1
ATOM 925 O O . PRO A 1 124 ? -2.726 8.148 14.951 1.00 76.88 124 PRO A O 1
ATOM 928 N N . ALA A 1 125 ? -3.146 9.792 16.425 1.00 81.38 125 ALA A N 1
ATOM 929 C CA . ALA A 1 125 ? -1.866 9.670 17.126 1.00 81.38 125 ALA A CA 1
ATOM 930 C C . ALA A 1 125 ? -1.710 8.309 17.830 1.00 81.38 125 ALA A C 1
ATOM 932 O O . ALA A 1 125 ? -0.653 7.693 17.754 1.00 81.38 125 ALA A O 1
ATOM 933 N N . GLU A 1 126 ? -2.784 7.788 18.431 1.00 81.31 126 GLU A N 1
ATOM 934 C CA . GLU A 1 126 ? -2.779 6.470 19.083 1.00 81.31 126 GLU A CA 1
ATOM 935 C C . GLU A 1 126 ? -2.562 5.347 18.059 1.00 81.31 126 GLU A C 1
ATOM 937 O O . GLU A 1 126 ? -1.887 4.359 18.332 1.00 81.31 126 GLU A O 1
ATOM 942 N N . ILE A 1 127 ? -3.088 5.506 16.842 1.00 81.88 127 ILE A N 1
ATOM 943 C CA . ILE A 1 127 ? -2.857 4.560 15.743 1.00 81.88 127 ILE A CA 1
ATOM 944 C C . ILE A 1 127 ? -1.398 4.575 15.283 1.00 81.88 127 ILE A C 1
ATOM 946 O O . ILE A 1 127 ? -0.867 3.521 14.930 1.00 81.88 127 ILE A O 1
ATOM 950 N N . GLU A 1 128 ? -0.754 5.744 15.258 1.00 78.81 128 GLU A N 1
ATOM 951 C CA . GLU A 1 128 ? 0.671 5.851 14.934 1.00 78.81 128 GLU A CA 1
ATOM 952 C C . GLU A 1 128 ? 1.536 5.174 16.003 1.00 78.81 128 GLU A C 1
ATOM 954 O O . GLU A 1 128 ? 2.430 4.407 15.643 1.00 78.81 128 GLU A O 1
ATOM 959 N N . ASP A 1 129 ? 1.206 5.338 17.287 1.00 81.50 129 ASP A N 1
ATOM 960 C CA . ASP A 1 129 ? 1.875 4.627 18.384 1.00 81.50 129 ASP A CA 1
ATOM 961 C C . ASP A 1 129 ? 1.718 3.102 18.247 1.00 81.50 129 ASP A C 1
ATOM 963 O O . ASP A 1 129 ? 2.691 2.357 18.346 1.00 81.50 129 ASP A O 1
ATOM 967 N N . MET A 1 130 ? 0.517 2.614 17.915 1.00 80.06 130 MET A N 1
ATOM 968 C CA . MET A 1 130 ? 0.265 1.186 17.641 1.00 80.06 130 MET A CA 1
ATOM 969 C C . MET A 1 130 ? 0.970 0.658 16.383 1.00 80.06 130 MET A C 1
ATOM 971 O O . MET A 1 130 ? 1.094 -0.555 16.176 1.00 80.06 130 MET A O 1
ATOM 975 N N . ALA A 1 131 ? 1.359 1.554 15.480 1.00 78.44 131 ALA A N 1
ATOM 976 C CA . ALA A 1 131 ? 2.082 1.211 14.269 1.00 78.44 131 ALA A CA 1
ATOM 977 C C . ALA A 1 131 ? 3.589 1.062 14.520 1.00 78.44 131 ALA A C 1
ATOM 979 O O . ALA A 1 131 ? 4.274 0.472 13.677 1.00 78.44 131 ALA A O 1
ATOM 980 N N . MET A 1 132 ? 4.103 1.558 15.647 1.00 76.25 132 MET A N 1
ATOM 981 C CA . MET A 1 132 ? 5.499 1.385 16.033 1.00 76.25 132 MET A CA 1
ATOM 982 C C . MET A 1 132 ? 5.787 -0.070 16.465 1.00 76.25 132 MET A C 1
ATOM 984 O O . MET A 1 132 ? 4.891 -0.729 16.993 1.00 76.25 132 MET A O 1
ATOM 988 N N . PRO A 1 133 ? 6.991 -0.610 16.183 1.00 58.88 133 PRO A N 1
ATOM 989 C CA . PRO A 1 133 ? 7.398 -1.951 16.616 1.00 58.88 133 PRO A CA 1
ATOM 990 C C . PRO A 1 133 ? 7.571 -2.079 18.131 1.00 58.88 133 PRO A C 1
ATOM 992 O O . PRO A 1 133 ? 7.995 -1.081 18.759 1.00 58.88 133 PRO A O 1
#

Foldseek 3Di:
DAVDWDWDWDDPDPPDIDIDIDHDADDPVNLVVLLVVLVVCLVVDDPVNLVVLLVVLLQQQDQDPPPGGRHVSSNLSSLVSLLVNALSSLLSLLLSLVSHDDPVVNVVSVVSNVVRCVVNVHDSVVSNVSNDD

Organism: Tanacetum cinerariifolium (NCBI:txid118510)

Nearest PDB structures (foldseek):
  7vg4-assembly1_A  TM=3.430E-01  e=1.127E+00  Methylorubrum extorquens AM1

Mean predicted aligned error: 6.09 Å

Solvent-accessible surface area (backbone atoms only — not comparable to full-atom values): 7405 Å² total; per-residue (Å²): 104,46,86,44,70,48,79,47,77,49,74,75,54,96,87,47,68,47,78,45,79,48,73,42,70,82,52,68,70,58,44,53,53,51,34,52,51,47,63,66,45,34,89,71,53,51,73,67,51,48,50,51,34,45,54,48,25,50,56,15,53,39,70,24,87,99,74,40,51,69,33,59,74,41,19,52,43,28,53,52,35,27,40,72,43,52,70,70,18,35,18,46,47,56,54,43,41,84,73,43,85,52,63,73,57,43,51,50,51,52,49,41,43,52,56,38,22,65,74,69,77,45,58,64,66,59,39,49,59,66,34,53,134